Protein AF-A0A7S2TSK8-F1 (afdb_monomer)

Structure (mmCIF, N/CA/C/O backbone):
data_AF-A0A7S2TSK8-F1
#
_entry.id   AF-A0A7S2TSK8-F1
#
loop_
_atom_site.group_PDB
_atom_site.id
_atom_site.type_symbol
_atom_site.label_atom_id
_atom_site.label_alt_id
_atom_site.label_comp_id
_atom_site.label_asym_id
_atom_site.label_entity_id
_atom_site.label_seq_id
_atom_site.pdbx_PDB_ins_code
_atom_site.Cartn_x
_atom_site.Cartn_y
_atom_site.Cartn_z
_atom_site.occupancy
_atom_site.B_iso_or_equiv
_atom_site.auth_seq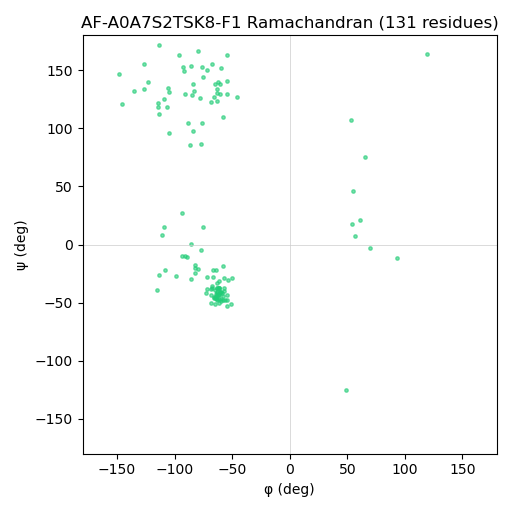_id
_atom_site.auth_comp_id
_atom_site.auth_asym_id
_atom_site.auth_atom_id
_atom_site.pdbx_PDB_model_num
ATOM 1 N N . ASN A 1 1 ? -25.462 -4.572 -5.138 1.00 48.19 1 ASN A N 1
ATOM 2 C CA . ASN A 1 1 ? -25.697 -4.122 -3.753 1.00 48.19 1 ASN A CA 1
ATOM 3 C C . ASN A 1 1 ? -26.073 -5.329 -2.926 1.00 48.19 1 ASN A C 1
ATOM 5 O O . ASN A 1 1 ? -27.246 -5.653 -2.822 1.00 48.19 1 ASN A O 1
ATOM 9 N N . GLU A 1 2 ? -25.060 -6.054 -2.459 1.00 62.75 2 GLU A N 1
ATOM 10 C CA . GLU A 1 2 ? -25.236 -7.119 -1.471 1.00 62.75 2 GLU A CA 1
ATOM 11 C C . GLU A 1 2 ? -25.566 -6.495 -0.109 1.00 62.75 2 GLU A C 1
ATOM 13 O O . GLU A 1 2 ? -25.165 -5.362 0.168 1.00 62.75 2 GLU A O 1
ATOM 18 N N . ASN A 1 3 ? -26.322 -7.225 0.715 1.00 73.81 3 ASN A N 1
ATOM 19 C CA . ASN A 1 3 ? -26.648 -6.834 2.083 1.00 73.81 3 ASN A CA 1
ATOM 20 C C . ASN A 1 3 ? -25.353 -6.643 2.879 1.00 73.81 3 ASN A C 1
ATOM 22 O O . ASN A 1 3 ? -24.655 -7.612 3.177 1.00 73.81 3 ASN A O 1
ATOM 26 N N . VAL A 1 4 ? -25.037 -5.394 3.214 1.00 84.38 4 VAL A N 1
ATOM 27 C CA . VAL A 1 4 ? -23.939 -5.079 4.127 1.00 84.38 4 VAL A CA 1
ATOM 28 C C . VAL A 1 4 ? -24.278 -5.691 5.482 1.00 84.38 4 VAL A C 1
ATOM 30 O O . VAL A 1 4 ? -25.341 -5.431 6.042 1.00 84.38 4 VAL A O 1
ATOM 33 N N . ASN A 1 5 ? -23.386 -6.531 6.001 1.00 92.81 5 ASN A N 1
ATOM 34 C CA . ASN A 1 5 ? -23.503 -7.024 7.364 1.00 92.81 5 ASN A CA 1
ATOM 35 C C . ASN A 1 5 ? -23.069 -5.902 8.321 1.00 92.81 5 ASN A C 1
ATOM 37 O O . ASN A 1 5 ? -21.879 -5.604 8.440 1.00 92.81 5 ASN A O 1
ATOM 41 N N . GLU A 1 6 ? -24.042 -5.259 8.964 1.00 94.12 6 GLU A N 1
ATOM 42 C CA . GLU A 1 6 ? -23.803 -4.106 9.840 1.00 94.12 6 GLU A CA 1
ATOM 43 C C . GLU A 1 6 ? -23.017 -4.462 11.113 1.00 94.12 6 GLU A C 1
ATOM 45 O O . GLU A 1 6 ? -22.267 -3.624 11.611 1.00 94.12 6 GLU A O 1
ATOM 50 N N . GLU A 1 7 ? -23.110 -5.699 11.611 1.00 94.81 7 GLU A N 1
ATOM 51 C CA . GLU A 1 7 ? -22.299 -6.151 12.750 1.00 94.81 7 GLU A CA 1
ATOM 52 C C . GLU A 1 7 ? -20.824 -6.249 12.355 1.00 94.81 7 GLU A C 1
ATOM 54 O O . GLU A 1 7 ? -19.971 -5.621 12.978 1.00 94.81 7 GLU A O 1
ATOM 59 N N . VAL A 1 8 ? -20.532 -6.925 11.239 1.00 91.94 8 VAL A N 1
ATOM 60 C CA . VAL A 1 8 ? -19.163 -7.031 10.707 1.00 91.94 8 VAL A CA 1
ATOM 61 C C . VAL A 1 8 ? -18.599 -5.652 10.372 1.00 91.94 8 VAL A C 1
ATOM 63 O O . VAL A 1 8 ? -17.437 -5.366 10.653 1.00 91.94 8 VAL A O 1
ATOM 66 N N . ARG A 1 9 ? -19.416 -4.764 9.795 1.00 91.56 9 ARG A N 1
ATOM 67 C CA . ARG A 1 9 ? -19.007 -3.386 9.509 1.00 91.56 9 ARG A CA 1
ATOM 68 C C . ARG A 1 9 ? -18.608 -2.652 10.784 1.00 91.56 9 ARG A C 1
ATOM 70 O O . ARG A 1 9 ? -17.575 -1.985 10.798 1.00 91.56 9 ARG A O 1
ATOM 77 N N . LYS A 1 10 ? -19.424 -2.752 11.833 1.00 95.06 10 LYS A N 1
ATOM 78 C CA . LYS A 1 10 ? -19.150 -2.122 13.124 1.00 95.06 10 LYS A CA 1
ATOM 79 C C . LYS A 1 10 ? -17.853 -2.655 13.732 1.00 95.06 10 LYS A C 1
ATOM 81 O O . LYS A 1 10 ? -17.045 -1.853 14.192 1.00 95.06 10 LYS A O 1
ATOM 86 N N . ASP A 1 11 ? -17.620 -3.961 13.667 1.00 93.94 11 ASP A N 1
ATOM 87 C CA . ASP A 1 11 ? -16.391 -4.577 14.177 1.00 93.94 11 ASP A CA 1
ATOM 88 C C . ASP A 1 11 ? -15.149 -4.112 13.408 1.00 93.94 11 ASP A C 1
ATOM 90 O O . ASP A 1 11 ? -14.145 -3.751 14.021 1.00 93.94 11 ASP A O 1
ATOM 94 N N . LEU A 1 12 ? -15.229 -4.026 12.077 1.00 90.94 12 LEU A N 1
ATOM 95 C CA . LEU A 1 12 ? -14.142 -3.503 11.244 1.00 90.94 12 LEU A CA 1
ATOM 96 C C . LEU A 1 12 ? -13.845 -2.028 11.535 1.00 90.94 12 LEU A C 1
ATOM 98 O O . LEU A 1 12 ? -12.680 -1.638 11.591 1.00 90.94 12 LEU A O 1
ATOM 102 N N . LEU A 1 13 ? -14.876 -1.201 11.731 1.00 92.75 13 LEU A N 1
ATOM 103 C CA . LEU A 1 13 ? -14.688 0.206 12.090 1.00 92.75 13 LEU A CA 1
ATOM 104 C C . LEU A 1 13 ? -14.053 0.337 13.477 1.00 92.75 13 LEU A C 1
ATOM 106 O O . LEU A 1 13 ? -13.076 1.065 13.620 1.00 92.75 13 LEU A O 1
ATOM 110 N N . ASN A 1 14 ? -14.542 -0.406 14.472 1.00 94.00 14 ASN A N 1
ATOM 111 C CA . ASN A 1 14 ? -13.949 -0.424 15.811 1.00 94.00 14 ASN A CA 1
ATOM 112 C C . ASN A 1 14 ? -12.481 -0.862 15.772 1.00 94.00 14 ASN A C 1
ATOM 114 O O . ASN A 1 14 ? -11.642 -0.256 16.433 1.00 94.00 14 ASN A O 1
ATOM 118 N N . PHE A 1 15 ? -12.162 -1.878 14.967 1.00 91.12 15 PHE A N 1
ATOM 119 C CA . PHE A 1 15 ? -10.791 -2.313 14.736 1.00 91.12 15 PHE A CA 1
ATOM 120 C C . PHE A 1 15 ? -9.928 -1.187 14.140 1.00 91.12 15 PHE A C 1
ATOM 122 O O . PHE A 1 15 ? -8.851 -0.897 14.658 1.00 91.12 15 PHE A O 1
ATOM 129 N N . MET A 1 16 ? -10.410 -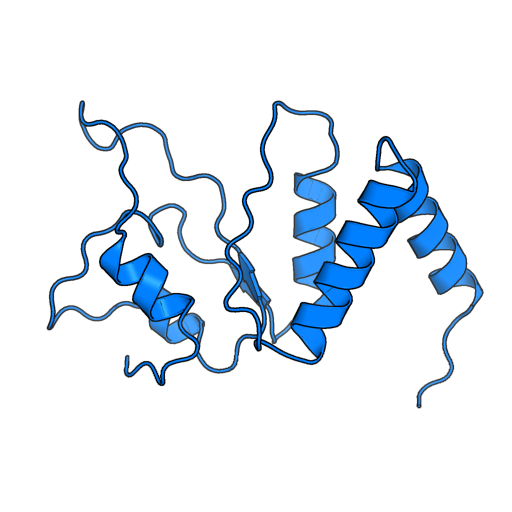0.509 13.095 1.00 90.81 16 MET A N 1
ATOM 130 C CA . MET A 1 16 ? -9.672 0.574 12.435 1.00 90.81 16 MET A CA 1
ATOM 131 C C . MET A 1 16 ? -9.434 1.778 13.351 1.00 90.81 16 MET A C 1
ATOM 133 O O . MET A 1 16 ? -8.312 2.277 13.410 1.00 90.81 16 MET A O 1
ATOM 137 N N .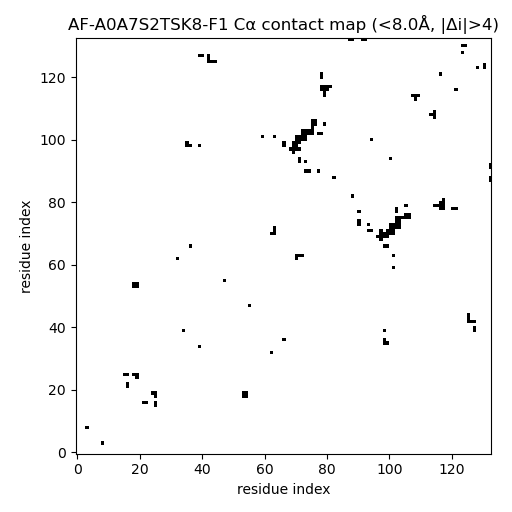 TYR A 1 17 ? -10.461 2.224 14.078 1.00 92.31 17 TYR A N 1
ATOM 138 C CA . TYR A 1 17 ? -10.349 3.350 15.010 1.00 92.31 17 TYR A CA 1
ATOM 139 C C . TYR A 1 17 ? -9.558 3.000 16.274 1.00 92.31 17 TYR A C 1
ATOM 141 O O . TYR A 1 17 ? -8.937 3.881 16.852 1.00 92.31 17 TYR A O 1
ATOM 149 N N . GLY A 1 18 ? -9.554 1.734 16.699 1.00 90.62 18 GLY A N 1
ATOM 150 C CA . GLY A 1 18 ? -8.775 1.283 17.854 1.00 90.62 18 GLY A CA 1
ATOM 151 C C . GLY A 1 18 ? -7.292 1.040 17.560 1.00 90.62 18 GLY A C 1
ATOM 152 O O . GLY A 1 18 ? -6.488 1.019 18.488 1.00 90.62 18 GLY A O 1
ATOM 153 N N . MET A 1 19 ? -6.921 0.829 16.293 1.00 87.12 19 MET A N 1
ATOM 154 C CA . MET A 1 19 ? -5.534 0.567 15.888 1.00 87.12 19 MET A CA 1
ATOM 155 C C . MET A 1 19 ? -4.722 1.848 15.650 1.00 87.12 19 MET A C 1
ATOM 157 O O . MET A 1 19 ? -3.501 1.827 15.794 1.00 87.12 19 MET A O 1
ATOM 161 N N . GLN A 1 20 ? -5.376 2.929 15.229 1.00 86.19 20 GLN A N 1
ATOM 162 C CA . GLN A 1 20 ? -4.721 4.193 14.893 1.00 86.19 20 GLN A CA 1
ATOM 163 C C . GLN A 1 20 ? -4.693 5.134 16.098 1.00 86.19 20 GLN A C 1
ATOM 165 O O . GLN A 1 20 ? -5.553 5.060 16.971 1.00 86.19 20 GLN A O 1
ATOM 170 N N . GLU A 1 21 ? -3.707 6.030 16.140 1.00 85.94 21 GLU A N 1
ATOM 171 C CA . GLU A 1 21 ? -3.565 6.996 17.237 1.00 85.94 21 GLU A CA 1
ATOM 172 C C . GLU A 1 21 ? -4.706 8.020 17.243 1.00 85.94 21 GLU A C 1
ATOM 174 O O . GLU A 1 21 ? -5.209 8.398 18.302 1.00 85.94 21 GLU A O 1
ATOM 179 N N . THR A 1 22 ? -5.145 8.440 16.053 1.00 89.75 22 THR A N 1
ATOM 180 C CA . THR A 1 22 ? -6.214 9.422 15.890 1.00 89.75 22 THR A CA 1
ATOM 181 C C . THR A 1 22 ? -7.325 8.920 14.970 1.00 89.75 22 THR A C 1
ATOM 183 O O . THR A 1 22 ? -7.128 8.088 14.079 1.00 89.75 22 THR A O 1
ATOM 186 N N . GLU A 1 23 ? -8.524 9.480 15.148 1.00 91.75 23 GLU A N 1
ATOM 187 C CA . GLU A 1 23 ? -9.650 9.233 14.241 1.00 91.75 23 GLU A CA 1
ATOM 188 C C . GLU A 1 23 ? -9.339 9.706 12.810 1.00 91.75 23 GLU A C 1
ATOM 190 O O . GLU A 1 23 ? -9.799 9.115 11.831 1.00 91.75 23 GLU A O 1
ATOM 195 N N . GLU A 1 24 ? -8.532 10.760 12.674 1.00 92.50 24 GLU A N 1
ATOM 196 C CA . GLU A 1 24 ? -8.100 11.290 11.384 1.00 92.50 24 GLU A CA 1
ATOM 197 C C . GLU A 1 24 ? -7.243 10.276 10.615 1.00 92.50 24 GLU A C 1
ATOM 199 O O . GLU A 1 24 ? -7.524 10.023 9.442 1.00 92.50 24 GLU A O 1
ATOM 204 N N . ASP A 1 25 ? -6.291 9.618 11.279 1.00 88.31 25 ASP A N 1
ATOM 205 C CA . ASP A 1 25 ? -5.433 8.589 10.675 1.00 88.31 25 ASP A CA 1
ATOM 206 C C . ASP A 1 25 ? -6.230 7.349 10.243 1.00 88.31 25 ASP A C 1
ATOM 208 O O . ASP A 1 25 ? -6.012 6.779 9.162 1.00 88.31 25 ASP A O 1
ATOM 212 N N . ALA A 1 26 ? -7.212 6.946 11.056 1.00 90.25 26 ALA A N 1
ATOM 213 C CA . ALA A 1 26 ? -8.142 5.873 10.711 1.00 90.25 26 ALA A CA 1
ATOM 214 C C . ALA A 1 26 ? -8.989 6.238 9.488 1.00 90.25 26 ALA A C 1
ATOM 216 O O . ALA A 1 26 ? -9.076 5.464 8.527 1.00 90.25 26 ALA A O 1
ATOM 217 N N . ASN A 1 27 ? -9.561 7.442 9.479 1.00 93.12 27 ASN A N 1
ATOM 218 C CA . ASN A 1 27 ? -10.345 7.951 8.359 1.00 93.12 27 ASN A CA 1
ATOM 21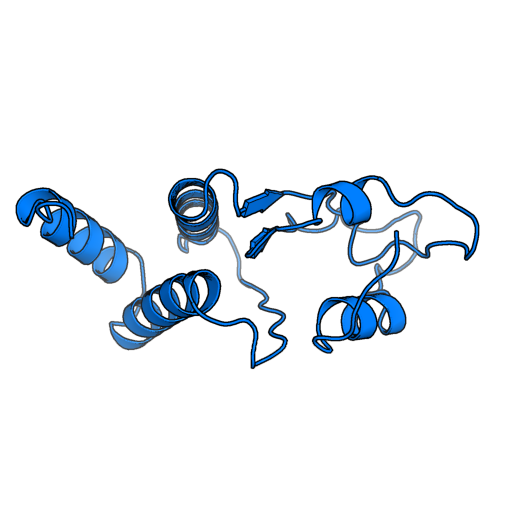9 C C . ASN A 1 27 ? -9.497 8.101 7.088 1.00 93.12 27 ASN A C 1
ATOM 221 O O . ASN A 1 27 ? -9.981 7.810 5.991 1.00 93.12 27 ASN A O 1
ATOM 225 N N . PHE A 1 28 ? -8.237 8.523 7.210 1.00 90.12 28 PHE A N 1
ATOM 226 C CA . PHE A 1 28 ? -7.288 8.590 6.102 1.00 90.12 28 PHE A CA 1
ATOM 227 C C . PHE A 1 28 ? -7.033 7.201 5.512 1.00 90.12 28 PHE A C 1
ATOM 229 O O . PHE A 1 28 ? -7.207 7.004 4.309 1.00 90.12 28 PHE A O 1
ATOM 236 N N . SER A 1 29 ? -6.724 6.217 6.358 1.00 88.19 29 SER A N 1
ATOM 237 C CA . SER A 1 29 ? -6.490 4.828 5.945 1.00 88.19 29 SER A CA 1
ATOM 238 C C . SER A 1 29 ? -7.710 4.207 5.251 1.00 88.19 29 SER A C 1
ATOM 240 O O . SER A 1 29 ? -7.577 3.531 4.231 1.00 88.19 29 SER A O 1
ATOM 242 N N . LEU A 1 30 ? -8.920 4.474 5.754 1.00 90.12 30 LEU A N 1
ATOM 243 C CA . LEU A 1 30 ? -10.172 4.025 5.134 1.00 90.12 30 LEU A CA 1
ATOM 244 C C . LEU A 1 30 ? -10.419 4.688 3.773 1.00 90.12 30 LEU A C 1
ATOM 246 O O . LEU A 1 30 ? -10.764 4.005 2.806 1.00 90.12 30 LEU A O 1
ATOM 250 N N . LYS A 1 31 ? -10.226 6.010 3.672 1.00 89.75 31 LYS A N 1
ATOM 251 C CA . LYS A 1 31 ? -10.347 6.746 2.401 1.00 89.75 31 LYS A CA 1
ATOM 252 C C . LYS A 1 31 ? -9.343 6.248 1.380 1.00 89.75 31 LYS A C 1
ATOM 254 O O . LYS A 1 31 ? -9.657 6.178 0.195 1.00 89.75 31 LYS A O 1
ATOM 259 N N . LEU A 1 32 ? -8.146 5.909 1.832 1.00 87.25 32 LEU A N 1
ATOM 260 C CA . LEU A 1 32 ? -7.114 5.374 0.979 1.00 87.25 32 LEU A CA 1
ATOM 261 C C . LEU A 1 32 ? -7.502 4.012 0.397 1.00 87.25 32 LEU A C 1
ATOM 263 O O . LEU A 1 32 ? -7.463 3.836 -0.823 1.00 87.25 32 LEU A O 1
ATOM 267 N N . LEU A 1 33 ? -7.929 3.084 1.257 1.00 86.62 33 LEU A N 1
ATOM 268 C CA . LEU A 1 33 ? -8.410 1.775 0.828 1.00 86.62 33 LEU A CA 1
ATOM 269 C C . LEU A 1 33 ? -9.563 1.935 -0.168 1.00 86.62 33 LEU A C 1
ATOM 271 O O . LEU A 1 33 ? -9.533 1.353 -1.252 1.00 86.62 33 LEU A O 1
ATOM 275 N N . ALA A 1 34 ? -10.540 2.785 0.162 1.00 88.12 34 ALA A N 1
ATOM 276 C CA . ALA A 1 34 ? -11.661 3.081 -0.719 1.00 88.12 34 ALA A CA 1
ATOM 277 C C . ALA A 1 34 ? -11.186 3.633 -2.072 1.00 88.12 34 ALA A C 1
ATOM 279 O O . ALA A 1 34 ? -11.599 3.127 -3.111 1.00 88.12 34 ALA A O 1
ATOM 280 N N . ASN A 1 35 ? -10.276 4.611 -2.084 1.00 86.19 35 ASN A N 1
ATOM 281 C CA . ASN A 1 35 ? -9.736 5.171 -3.322 1.00 86.19 35 ASN A CA 1
ATOM 282 C C . ASN A 1 35 ? -9.081 4.099 -4.194 1.00 86.19 35 ASN A C 1
ATOM 284 O O . ASN A 1 35 ? -9.398 4.043 -5.381 1.00 86.19 35 ASN A O 1
ATOM 288 N N . SER A 1 36 ? -8.275 3.200 -3.617 1.00 84.12 36 SER A N 1
ATOM 289 C CA . SER A 1 36 ? -7.632 2.115 -4.375 1.00 84.12 36 SER A CA 1
ATOM 290 C C . SER A 1 36 ? -8.642 1.221 -5.113 1.00 84.12 36 SER A C 1
ATOM 292 O O . SER A 1 36 ? -8.355 0.699 -6.187 1.00 84.12 36 SER A O 1
ATOM 294 N N . LEU A 1 37 ? -9.868 1.089 -4.595 1.00 82.12 37 LEU A N 1
ATOM 295 C CA . LEU A 1 37 ? -10.927 0.292 -5.211 1.00 82.12 37 LEU A CA 1
ATOM 296 C C . LEU A 1 37 ? -11.692 1.017 -6.323 1.00 82.12 37 LEU A C 1
ATOM 298 O O . LEU A 1 37 ? -12.323 0.342 -7.133 1.00 82.12 37 LEU A O 1
ATOM 302 N N . PHE A 1 38 ? -11.669 2.346 -6.393 1.00 81.06 38 PHE A N 1
ATOM 303 C CA . PHE A 1 38 ? -12.496 3.085 -7.355 1.00 81.06 38 PHE A CA 1
ATOM 304 C C . PHE A 1 38 ? -11.684 3.841 -8.404 1.00 81.06 38 PHE A C 1
ATOM 306 O O . PHE A 1 38 ? -12.084 3.854 -9.567 1.00 81.06 38 PHE A O 1
ATOM 313 N N . TYR A 1 39 ? -10.552 4.444 -8.030 1.00 76.00 39 TYR A N 1
ATOM 314 C CA . TYR A 1 39 ? -9.797 5.334 -8.913 1.00 76.00 39 TYR A CA 1
ATOM 315 C C . TYR A 1 39 ? -8.291 5.279 -8.638 1.00 76.00 39 TYR A C 1
ATOM 317 O O . TYR A 1 39 ? -7.853 5.207 -7.498 1.00 76.00 39 TYR A O 1
ATOM 325 N N . ASN A 1 40 ? -7.482 5.439 -9.684 1.00 74.69 40 ASN A N 1
ATOM 326 C CA . ASN A 1 40 ? -6.026 5.600 -9.582 1.00 74.69 40 ASN A CA 1
ATOM 327 C C . ASN A 1 40 ? -5.559 7.033 -9.915 1.00 74.69 40 ASN A C 1
ATOM 329 O O . ASN A 1 40 ? -4.374 7.266 -10.138 1.00 74.69 40 ASN A O 1
ATOM 333 N N . LYS A 1 41 ? -6.491 7.999 -9.934 1.00 75.00 41 LYS A N 1
ATOM 334 C CA . LYS A 1 41 ? -6.305 9.377 -10.434 1.00 75.00 41 LYS A CA 1
ATOM 335 C C . LYS A 1 41 ? -5.074 10.100 -9.873 1.00 75.00 41 LYS A C 1
ATOM 337 O O . LYS A 1 41 ? -4.554 11.002 -10.517 1.00 75.00 41 LYS A O 1
ATOM 342 N N . PHE A 1 42 ? -4.666 9.753 -8.660 1.00 78.00 42 PHE A N 1
ATOM 343 C CA . PHE A 1 42 ? -3.665 10.493 -7.904 1.00 78.00 42 PHE A CA 1
ATOM 344 C C . PHE A 1 42 ? -2.234 9.973 -8.070 1.00 78.00 42 PHE A C 1
ATOM 346 O O . PHE A 1 42 ? -1.330 10.646 -7.591 1.00 78.00 42 PHE A O 1
ATOM 353 N N . GLY A 1 43 ? -2.021 8.807 -8.697 1.00 82.62 43 GLY A N 1
ATOM 354 C CA . GLY A 1 43 ? -0.667 8.271 -8.886 1.00 82.62 43 GLY A CA 1
ATOM 355 C C . GLY A 1 43 ? 0.124 8.148 -7.579 1.00 82.62 43 GLY A C 1
ATOM 356 O O . GLY A 1 43 ? 1.247 8.630 -7.475 1.00 82.62 43 GLY A O 1
ATOM 357 N N . LEU A 1 44 ? -0.496 7.597 -6.532 1.00 85.56 44 LEU A N 1
ATOM 358 C CA . LEU A 1 44 ? 0.060 7.652 -5.180 1.00 85.56 44 LEU A CA 1
ATOM 359 C C . LEU A 1 44 ? 1.094 6.554 -4.935 1.00 85.56 44 LEU A C 1
ATOM 361 O O . LEU A 1 44 ? 0.818 5.372 -5.131 1.00 85.56 44 LEU A O 1
ATOM 365 N N . LEU A 1 45 ? 2.236 6.959 -4.381 1.00 88.81 45 LEU A N 1
ATOM 366 C CA . LEU A 1 45 ? 3.120 6.103 -3.598 1.00 88.81 45 LEU A CA 1
ATOM 367 C C . LEU A 1 45 ? 2.944 6.465 -2.125 1.00 88.81 45 LEU A C 1
ATOM 369 O O . LEU A 1 45 ? 3.009 7.639 -1.764 1.00 88.81 45 LEU A O 1
ATOM 373 N N . MET A 1 46 ? 2.752 5.465 -1.272 1.00 88.50 46 MET A N 1
ATOM 374 C CA . MET A 1 46 ? 2.606 5.678 0.164 1.00 88.50 46 MET A CA 1
ATOM 375 C C . MET A 1 46 ? 3.588 4.820 0.921 1.00 88.50 46 MET A C 1
ATOM 377 O O . MET A 1 46 ? 3.720 3.626 0.659 1.00 88.50 46 MET A O 1
ATOM 381 N N . LEU A 1 47 ? 4.246 5.454 1.879 1.00 88.69 47 LEU A N 1
ATOM 382 C CA . LEU A 1 47 ? 5.243 4.827 2.719 1.00 88.69 47 LEU A CA 1
ATOM 383 C C . LEU A 1 47 ? 4.692 4.785 4.140 1.00 88.69 47 LEU A C 1
ATOM 385 O O . LEU A 1 47 ? 4.509 5.823 4.775 1.00 88.69 47 LEU A O 1
ATOM 389 N N . PHE A 1 48 ? 4.413 3.581 4.629 1.00 85.31 48 PHE A N 1
ATOM 390 C CA . PHE A 1 48 ? 4.029 3.366 6.019 1.00 85.31 48 PHE A CA 1
ATOM 391 C C . PHE A 1 48 ? 5.299 3.261 6.861 1.00 85.31 48 PHE A C 1
ATOM 393 O O . PHE A 1 48 ? 5.926 2.208 6.920 1.00 85.31 48 PHE A O 1
ATOM 400 N N . LEU A 1 49 ? 5.689 4.365 7.496 1.00 83.00 49 LEU A N 1
ATOM 401 C CA . LEU A 1 49 ? 6.943 4.469 8.246 1.00 83.00 49 LEU A CA 1
ATOM 402 C C . LEU A 1 49 ? 6.754 4.210 9.754 1.00 83.00 49 LEU A C 1
ATOM 404 O O . LEU A 1 49 ? 5.648 4.234 10.297 1.00 83.00 49 LEU A O 1
ATOM 408 N N . GLY A 1 50 ? 7.859 3.945 10.451 1.00 76.19 50 GLY A N 1
ATOM 409 C CA . GLY A 1 50 ? 7.941 3.866 11.915 1.00 76.19 50 GLY A CA 1
ATOM 410 C C . GLY A 1 50 ? 8.387 2.499 12.435 1.00 76.19 50 GLY A C 1
ATOM 411 O O . GLY A 1 50 ? 8.294 1.496 11.735 1.00 76.19 50 GLY A O 1
ATOM 412 N N . SER A 1 51 ? 8.803 2.433 13.694 1.00 68.69 51 SER A N 1
ATOM 413 C CA . SER A 1 51 ? 9.193 1.184 14.357 1.00 68.69 51 SER A CA 1
ATOM 414 C C . SER A 1 51 ? 7.972 0.375 14.833 1.00 68.69 51 SER A C 1
ATOM 416 O O . SER A 1 51 ? 6.835 0.842 14.749 1.00 68.69 51 SER A O 1
ATOM 418 N N . GLY A 1 52 ? 8.192 -0.894 15.197 1.00 69.94 52 GLY A N 1
ATOM 419 C CA . GLY A 1 52 ? 7.146 -1.896 15.450 1.00 69.94 52 GLY A CA 1
ATOM 420 C C . GLY A 1 52 ? 6.071 -1.501 16.474 1.00 69.94 52 GLY A C 1
ATOM 421 O O . GLY A 1 52 ? 6.242 -0.579 17.260 1.00 69.94 52 GLY A O 1
ATOM 422 N N . GLY A 1 53 ? 4.950 -2.231 16.462 1.00 68.19 53 GLY A N 1
ATOM 423 C CA . GLY A 1 53 ? 3.828 -2.032 17.394 1.00 68.19 53 GLY A CA 1
ATOM 424 C C . GLY A 1 53 ? 2.708 -1.108 16.899 1.00 68.19 53 GLY A C 1
ATOM 425 O O . GLY A 1 53 ? 1.620 -1.141 17.457 1.00 68.19 53 GLY A O 1
ATOM 426 N N . ASN A 1 54 ? 2.909 -0.371 15.802 1.00 73.19 54 ASN A N 1
ATOM 427 C CA . ASN A 1 54 ? 1.962 0.662 15.340 1.00 73.19 54 ASN A CA 1
ATOM 428 C C . ASN A 1 54 ? 0.934 0.163 14.304 1.00 73.19 54 ASN A C 1
ATOM 430 O O . ASN A 1 54 ? 0.545 0.902 13.406 1.00 73.19 54 ASN A O 1
ATOM 434 N N . GLY A 1 55 ? 0.586 -1.126 14.307 1.00 77.44 55 GLY A N 1
ATOM 435 C CA . GLY A 1 55 ? -0.474 -1.657 13.434 1.00 77.44 55 GLY A CA 1
ATOM 436 C C . GLY A 1 55 ? -0.187 -1.717 11.921 1.00 77.44 55 GLY A C 1
ATOM 437 O O . GLY A 1 55 ? -0.999 -2.273 11.189 1.00 77.44 55 GLY A O 1
ATOM 438 N N . LYS A 1 56 ? 0.967 -1.238 11.425 1.00 83.38 56 LYS A N 1
ATOM 439 C CA . LYS A 1 56 ? 1.314 -1.221 9.982 1.00 83.38 56 LYS A CA 1
ATOM 440 C C . LYS A 1 56 ? 1.134 -2.563 9.275 1.00 83.38 56 LYS A C 1
ATOM 442 O O . LYS A 1 56 ? 0.472 -2.632 8.247 1.00 83.38 56 LYS A O 1
ATOM 447 N N . GLY A 1 57 ? 1.704 -3.630 9.838 1.00 85.06 57 GLY A N 1
ATOM 448 C CA . GLY A 1 57 ? 1.598 -4.967 9.252 1.00 85.06 57 GLY A CA 1
ATOM 449 C C . GLY A 1 57 ? 0.150 -5.449 9.177 1.00 85.06 57 GLY A C 1
ATOM 450 O O . GLY A 1 57 ? -0.254 -6.041 8.182 1.00 85.06 57 GLY A O 1
ATOM 451 N N . VAL A 1 58 ? -0.661 -5.120 10.186 1.00 87.50 58 VAL A N 1
ATOM 452 C CA . VAL A 1 58 ? -2.083 -5.479 10.201 1.00 87.50 58 VAL A CA 1
ATOM 453 C C . VAL A 1 58 ? -2.870 -4.645 9.188 1.00 87.50 58 VAL A C 1
ATOM 455 O O . VAL A 1 58 ? -3.722 -5.184 8.488 1.00 87.50 58 VAL A O 1
ATOM 458 N N . LEU A 1 59 ? -2.547 -3.357 9.034 1.00 86.25 59 LEU A N 1
ATOM 459 C CA . LEU A 1 59 ? -3.149 -2.491 8.019 1.00 86.25 59 LEU A CA 1
ATOM 460 C C . LEU A 1 59 ? -2.838 -2.966 6.592 1.00 86.25 59 LEU A C 1
ATOM 462 O O . LEU A 1 59 ? -3.727 -2.958 5.738 1.00 86.25 59 LEU A O 1
ATOM 466 N N . ILE A 1 60 ? -1.595 -3.387 6.340 1.00 86.75 60 ILE A N 1
ATOM 467 C CA . ILE A 1 60 ? -1.166 -3.952 5.054 1.00 86.75 60 ILE A CA 1
ATOM 468 C C . ILE A 1 60 ? -1.889 -5.277 4.794 1.00 86.75 60 ILE A C 1
ATOM 470 O O . ILE A 1 60 ? -2.449 -5.454 3.714 1.00 86.75 60 ILE A O 1
ATOM 474 N N . ALA A 1 61 ? -1.965 -6.164 5.791 1.00 87.75 61 ALA A N 1
ATOM 475 C CA . ALA A 1 61 ? -2.700 -7.422 5.677 1.00 87.75 61 ALA A CA 1
ATOM 476 C C . ALA A 1 61 ? -4.193 -7.186 5.391 1.00 87.75 61 ALA A C 1
ATOM 478 O O . ALA A 1 61 ? -4.777 -7.850 4.535 1.00 87.75 61 ALA A O 1
ATOM 479 N N . LEU A 1 62 ? -4.811 -6.197 6.045 1.00 88.06 62 LEU A N 1
ATOM 480 C CA . LEU A 1 62 ? -6.191 -5.803 5.767 1.00 88.06 62 LEU A CA 1
ATOM 481 C C . LEU A 1 62 ? -6.355 -5.311 4.323 1.00 88.06 62 LEU A C 1
ATOM 483 O O . LEU A 1 62 ? -7.316 -5.698 3.660 1.00 88.06 62 LEU A O 1
ATOM 487 N N . HIS A 1 63 ? -5.425 -4.495 3.818 1.00 86.94 63 HIS A N 1
ATOM 488 C CA . HIS A 1 63 ? -5.436 -4.047 2.422 1.00 86.94 63 HIS A CA 1
ATOM 489 C C . HIS A 1 63 ? -5.296 -5.218 1.446 1.00 86.94 63 HIS A C 1
ATOM 491 O O . HIS A 1 63 ? -6.027 -5.280 0.457 1.00 86.94 63 HIS A O 1
ATOM 497 N N . GLU A 1 64 ? -4.395 -6.159 1.714 1.00 88.19 64 GLU A N 1
ATOM 498 C CA . GLU A 1 64 ? -4.206 -7.348 0.884 1.00 88.19 64 GLU A CA 1
ATOM 499 C C . GLU A 1 64 ? -5.482 -8.203 0.837 1.00 88.19 64 GLU A C 1
ATOM 501 O O . GLU A 1 64 ? -5.957 -8.548 -0.246 1.00 88.19 64 GLU A O 1
ATOM 506 N N . ILE A 1 65 ? -6.107 -8.456 1.992 1.00 88.88 65 ILE A N 1
ATOM 507 C CA . IL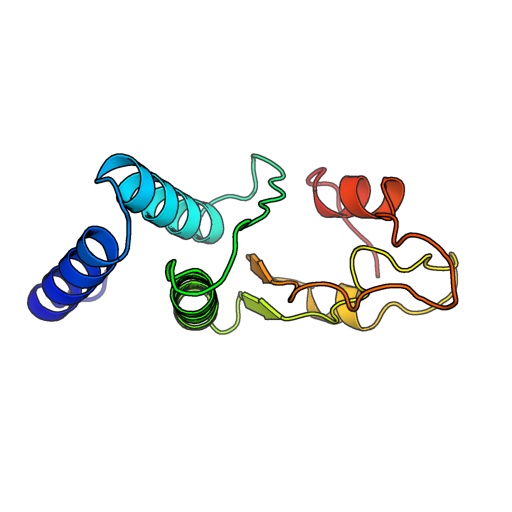E A 1 65 ? -7.363 -9.213 2.086 1.00 88.88 65 ILE A CA 1
ATOM 508 C C . ILE A 1 65 ? -8.499 -8.481 1.359 1.00 88.88 65 ILE A C 1
ATOM 510 O O . ILE A 1 65 ? -9.224 -9.090 0.571 1.00 88.88 65 ILE A O 1
ATOM 514 N N . ALA A 1 66 ? -8.646 -7.175 1.592 1.00 88.50 66 ALA A N 1
ATOM 515 C CA . ALA A 1 66 ? -9.721 -6.370 1.017 1.00 88.50 66 ALA A CA 1
ATOM 516 C C . ALA A 1 66 ? -9.593 -6.211 -0.505 1.00 88.50 66 ALA A C 1
ATOM 518 O O . ALA A 1 66 ? -10.599 -6.193 -1.217 1.00 88.50 66 ALA A O 1
ATOM 519 N N . THR A 1 67 ? -8.367 -6.110 -1.024 1.00 88.62 67 THR A N 1
ATOM 520 C CA . THR A 1 67 ? -8.129 -6.022 -2.471 1.00 88.62 67 THR A CA 1
ATOM 521 C C . THR A 1 67 ? -8.125 -7.389 -3.154 1.00 88.62 67 THR A C 1
ATOM 523 O O . THR A 1 67 ? -8.467 -7.473 -4.338 1.00 88.62 67 THR A O 1
ATOM 526 N N . SER A 1 68 ? -7.835 -8.474 -2.426 1.00 88.50 68 SER A N 1
ATOM 527 C CA . SER A 1 68 ? -7.910 -9.858 -2.904 1.00 88.50 68 SER A CA 1
ATOM 528 C C . SER A 1 68 ? -7.191 -10.019 -4.255 1.00 88.50 68 SER A C 1
ATOM 530 O O . SER A 1 68 ? -6.040 -9.617 -4.408 1.00 88.50 68 SER A O 1
ATOM 532 N N . LYS A 1 69 ? -7.863 -10.539 -5.291 1.00 91.50 69 LYS A N 1
ATOM 533 C CA . LYS A 1 69 ? -7.302 -10.704 -6.645 1.00 91.50 69 LYS A CA 1
ATOM 534 C C . LYS A 1 69 ? -6.807 -9.406 -7.301 1.00 91.50 69 LYS A C 1
ATOM 536 O O . LYS A 1 69 ? -6.040 -9.483 -8.264 1.00 91.50 69 LYS A O 1
ATOM 541 N N . TYR A 1 70 ? -7.244 -8.243 -6.815 1.00 91.56 70 TYR A N 1
ATOM 542 C CA . TYR A 1 70 ? -6.810 -6.928 -7.289 1.00 91.56 70 TYR A CA 1
ATOM 543 C C . TYR A 1 70 ? -5.602 -6.380 -6.517 1.00 91.56 70 TYR A C 1
ATOM 545 O O . TYR A 1 70 ? -5.023 -5.387 -6.953 1.00 91.56 70 TYR A O 1
ATOM 553 N N . GLY A 1 71 ? -5.205 -7.010 -5.412 1.00 92.19 71 GLY A N 1
ATOM 554 C CA . GLY A 1 71 ? -3.942 -6.751 -4.732 1.00 92.19 71 GLY A CA 1
ATOM 555 C C . GLY A 1 71 ? -2.803 -7.571 -5.334 1.00 92.19 71 GLY A C 1
ATOM 556 O O . GLY A 1 71 ? -3.018 -8.641 -5.923 1.00 92.19 71 GLY A O 1
ATOM 557 N N . GLN A 1 72 ? -1.581 -7.061 -5.210 1.00 93.38 72 GLN A N 1
ATOM 558 C CA . GLN A 1 72 ? -0.371 -7.804 -5.534 1.00 93.38 72 GLN A CA 1
ATOM 559 C C . GLN A 1 72 ? 0.769 -7.420 -4.601 1.00 93.38 72 GLN A C 1
ATOM 561 O O . GLN A 1 72 ? 1.199 -6.270 -4.587 1.00 93.38 72 GLN A O 1
ATOM 566 N N . VAL A 1 73 ? 1.302 -8.409 -3.889 1.00 92.12 73 VAL A N 1
ATOM 567 C CA . VAL A 1 73 ? 2.577 -8.281 -3.181 1.00 92.12 73 VAL A CA 1
ATOM 568 C C . VAL A 1 73 ? 3.713 -8.589 -4.158 1.00 92.12 73 VAL A C 1
ATOM 570 O O . VAL A 1 73 ? 3.677 -9.606 -4.857 1.00 92.12 73 VAL A O 1
ATOM 573 N N . VAL A 1 74 ? 4.700 -7.705 -4.249 1.00 92.94 74 VAL A N 1
ATOM 574 C CA . VAL A 1 74 ? 5.884 -7.851 -5.119 1.00 92.94 74 VAL A CA 1
ATOM 575 C C . VAL A 1 74 ? 7.157 -8.005 -4.286 1.00 92.94 74 VAL A C 1
ATOM 577 O O . VAL A 1 74 ? 7.113 -7.881 -3.061 1.00 92.94 74 VAL A O 1
ATOM 580 N N . SER A 1 75 ? 8.287 -8.314 -4.931 1.00 90.44 75 SER A N 1
ATOM 581 C CA . SER A 1 75 ? 9.567 -8.435 -4.226 1.00 90.44 75 SER A CA 1
ATOM 582 C C . SER A 1 75 ? 9.958 -7.137 -3.520 1.00 90.44 75 SER A C 1
ATOM 584 O O . SER A 1 75 ? 9.626 -6.034 -3.959 1.00 90.44 75 SER A O 1
ATOM 586 N N . SER A 1 76 ? 10.714 -7.268 -2.433 1.00 88.00 76 SER A N 1
ATOM 587 C CA . SER A 1 76 ? 11.225 -6.134 -1.659 1.00 88.00 76 SER A CA 1
ATOM 588 C C . SER A 1 76 ? 12.197 -5.264 -2.477 1.00 88.00 76 SER A C 1
ATOM 590 O O . SER A 1 76 ? 12.334 -4.068 -2.229 1.00 88.00 76 SER A O 1
ATOM 592 N N . GLN A 1 77 ? 12.797 -5.819 -3.537 1.00 88.50 77 GLN A N 1
ATOM 593 C CA . GLN A 1 77 ? 13.661 -5.098 -4.474 1.00 88.50 77 GLN A CA 1
ATOM 594 C C . GLN A 1 77 ? 12.897 -4.398 -5.613 1.00 88.50 77 GLN A C 1
ATOM 596 O O . GLN A 1 77 ? 13.521 -3.772 -6.476 1.00 88.50 77 GLN A O 1
ATOM 601 N N . PHE A 1 78 ? 11.561 -4.478 -5.658 1.00 91.25 78 PHE A N 1
ATOM 602 C CA . PHE A 1 78 ? 10.772 -4.001 -6.798 1.00 91.25 78 PHE A CA 1
ATOM 603 C C . PHE A 1 78 ? 10.998 -2.516 -7.118 1.00 91.25 78 PHE A C 1
ATOM 605 O O . PHE A 1 78 ? 11.098 -2.143 -8.290 1.00 91.25 78 PHE A O 1
ATOM 612 N N . LEU A 1 79 ? 11.114 -1.677 -6.082 1.00 91.31 79 LEU A N 1
ATOM 613 C CA . LEU A 1 79 ? 11.256 -0.219 -6.206 1.00 91.31 79 LEU A CA 1
ATOM 614 C C . LEU A 1 79 ? 12.714 0.251 -6.321 1.00 91.31 79 LEU A C 1
ATOM 616 O O . LEU A 1 79 ? 12.957 1.423 -6.609 1.00 91.31 79 LEU A O 1
ATOM 620 N N . THR A 1 80 ? 13.684 -0.630 -6.085 1.00 89.56 80 THR A N 1
ATOM 621 C CA . THR A 1 80 ? 15.115 -0.289 -5.984 1.00 89.56 80 THR A CA 1
ATOM 622 C C .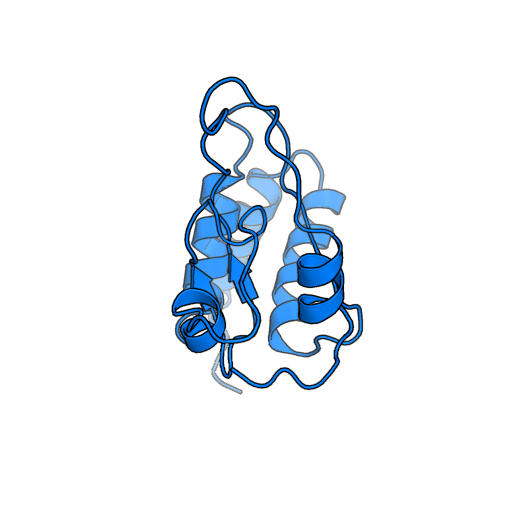 THR A 1 80 ? 15.934 -0.892 -7.122 1.00 89.56 80 THR A C 1
ATOM 624 O O . THR A 1 80 ? 16.936 -0.319 -7.551 1.00 89.56 80 THR A O 1
ATOM 627 N N . SER A 1 81 ? 15.456 -1.996 -7.696 1.00 87.44 81 SER A N 1
ATOM 628 C CA . SER A 1 81 ? 16.092 -2.675 -8.821 1.00 87.44 81 SER A CA 1
ATOM 629 C C . SER A 1 81 ? 16.210 -1.783 -10.057 1.00 87.44 81 SER A C 1
ATOM 631 O O . SER A 1 81 ? 15.269 -1.099 -10.478 1.00 87.44 81 SER A O 1
ATOM 633 N N . LYS A 1 82 ? 17.369 -1.8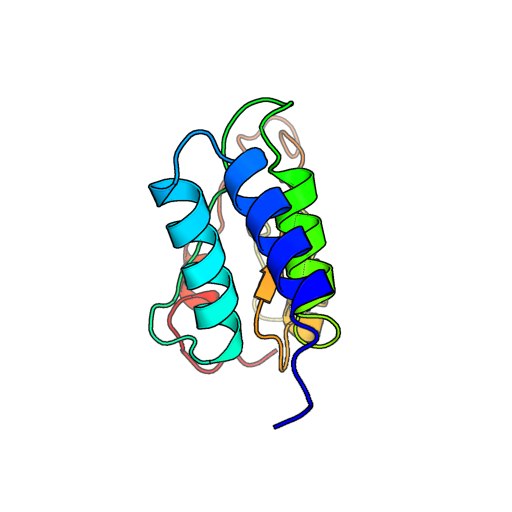51 -10.720 1.00 84.25 82 LYS A N 1
ATOM 634 C CA . LYS A 1 82 ? 17.570 -1.278 -12.057 1.00 84.25 82 LYS A CA 1
ATOM 635 C C . LYS A 1 82 ? 17.185 -2.297 -13.124 1.00 84.25 82 LYS A C 1
ATOM 637 O O . LYS A 1 82 ? 17.942 -3.218 -13.422 1.00 84.25 82 LYS A O 1
ATOM 642 N N . TYR A 1 83 ? 16.027 -2.099 -13.742 1.00 80.88 83 TYR A N 1
ATOM 643 C CA . TYR A 1 83 ? 15.571 -2.938 -14.848 1.00 80.88 83 TYR A CA 1
ATOM 644 C C . TYR A 1 83 ? 16.277 -2.552 -16.152 1.00 80.88 83 TYR A C 1
ATOM 646 O O . TYR A 1 83 ? 16.265 -1.391 -16.563 1.00 80.88 83 TYR A O 1
ATOM 654 N N . ARG A 1 84 ? 16.902 -3.530 -16.817 1.00 80.50 84 ARG A N 1
ATOM 655 C CA . ARG A 1 84 ? 17.453 -3.347 -18.169 1.00 80.50 84 ARG A CA 1
ATOM 656 C C . ARG A 1 84 ? 16.304 -3.343 -19.178 1.00 80.50 84 ARG A C 1
ATOM 658 O O . ARG A 1 84 ? 15.373 -4.122 -19.025 1.00 80.50 84 ARG A O 1
ATOM 665 N N . ALA A 1 85 ? 16.409 -2.537 -20.235 1.00 71.44 85 ALA A N 1
ATOM 666 C CA . ALA A 1 85 ? 15.331 -2.332 -21.213 1.00 71.44 85 ALA A CA 1
ATOM 667 C C . ALA A 1 85 ? 14.760 -3.626 -21.837 1.00 71.44 85 ALA A C 1
ATOM 669 O O . ALA A 1 85 ? 13.577 -3.667 -22.147 1.00 71.44 85 ALA A O 1
ATOM 670 N N . ASN A 1 86 ? 15.575 -4.679 -21.972 1.00 73.50 86 ASN A N 1
ATOM 671 C CA . ASN A 1 86 ? 15.180 -5.951 -22.593 1.00 73.50 86 ASN A CA 1
ATOM 672 C C . ASN A 1 86 ? 15.086 -7.119 -21.596 1.00 73.50 86 ASN A C 1
ATOM 674 O O . ASN A 1 86 ? 14.981 -8.270 -22.013 1.00 73.50 86 ASN A O 1
ATOM 678 N N . ALA A 1 87 ? 15.200 -6.856 -20.291 1.00 81.19 87 ALA A N 1
ATOM 679 C CA . ALA A 1 87 ? 15.069 -7.897 -19.281 1.00 81.19 87 ALA A CA 1
ATOM 680 C C . ALA A 1 87 ? 13.602 -7.995 -18.830 1.00 81.19 87 ALA A C 1
ATOM 682 O O . ALA A 1 87 ? 13.023 -6.968 -18.467 1.00 81.19 87 ALA A O 1
ATOM 683 N N . PRO A 1 88 ? 12.998 -9.197 -18.817 1.00 82.12 88 PRO A N 1
ATOM 684 C CA . PRO A 1 88 ? 11.641 -9.366 -18.319 1.00 82.12 88 PRO A CA 1
ATOM 685 C C . PRO A 1 88 ? 11.567 -9.003 -16.831 1.00 82.12 88 PRO A C 1
ATOM 687 O O . PRO A 1 88 ? 12.397 -9.441 -16.032 1.00 82.12 88 PRO A O 1
ATOM 690 N N . ASN A 1 89 ? 10.555 -8.218 -16.457 1.00 89.06 89 ASN A N 1
ATOM 691 C CA . ASN A 1 89 ? 10.246 -7.895 -15.066 1.00 89.06 89 ASN A CA 1
ATOM 692 C C . ASN A 1 89 ? 9.006 -8.690 -14.635 1.00 89.06 89 ASN A C 1
ATOM 694 O O . ASN A 1 89 ? 7.869 -8.290 -14.892 1.00 89.06 89 ASN A O 1
ATOM 698 N N . SER A 1 90 ? 9.238 -9.839 -14.000 1.00 89.62 90 SER A N 1
ATOM 699 C CA . SER A 1 90 ? 8.175 -10.754 -13.576 1.00 89.62 90 SER A CA 1
ATOM 700 C C . SER A 1 90 ? 7.236 -10.134 -12.541 1.00 89.62 90 SER A C 1
ATOM 702 O O . SER A 1 90 ? 6.043 -10.422 -12.568 1.00 89.62 90 SER A O 1
ATOM 704 N N . ASP A 1 91 ? 7.730 -9.259 -11.665 1.00 91.88 91 ASP A N 1
ATOM 705 C CA . ASP A 1 91 ? 6.890 -8.577 -10.679 1.00 91.88 91 ASP A CA 1
ATOM 706 C C . ASP A 1 91 ? 6.004 -7.518 -11.324 1.00 91.88 91 ASP A C 1
ATOM 708 O O . ASP A 1 91 ? 4.810 -7.471 -11.038 1.00 91.88 91 ASP A O 1
ATOM 712 N N . LEU A 1 92 ? 6.536 -6.747 -12.275 1.00 92.06 92 LEU A N 1
ATOM 713 C CA . LEU A 1 92 ? 5.722 -5.812 -13.052 1.00 92.06 92 LEU A CA 1
ATOM 714 C C . LEU A 1 92 ? 4.639 -6.547 -13.849 1.00 92.06 92 LEU A C 1
ATOM 716 O O . LEU A 1 92 ? 3.509 -6.073 -13.927 1.00 92.06 92 LEU A O 1
ATOM 720 N N . HIS A 1 93 ? 4.954 -7.726 -14.389 1.00 92.31 93 HIS A N 1
ATOM 721 C CA . HIS A 1 93 ? 3.971 -8.551 -15.087 1.00 92.31 93 HIS A CA 1
ATOM 722 C C . HIS A 1 93 ? 2.832 -9.022 -14.161 1.00 92.31 93 HIS A C 1
ATOM 724 O O . HIS A 1 93 ? 1.670 -9.030 -14.564 1.00 92.31 93 HIS A O 1
ATOM 730 N N . LYS A 1 94 ? 3.121 -9.344 -12.892 1.00 92.81 94 LYS A N 1
ATOM 731 C CA . LYS A 1 94 ? 2.083 -9.678 -11.894 1.00 92.81 94 LYS A CA 1
ATOM 732 C C . LYS A 1 94 ? 1.186 -8.484 -11.545 1.00 92.81 94 LYS A C 1
ATOM 734 O O . LYS A 1 94 ? 0.067 -8.690 -11.077 1.00 92.81 94 LYS A O 1
ATOM 739 N N . CYS A 1 95 ? 1.651 -7.255 -11.774 1.00 92.81 95 CYS A N 1
ATOM 740 C CA . CYS A 1 95 ? 0.895 -6.028 -11.514 1.00 92.81 95 CYS A CA 1
ATOM 741 C C . CYS A 1 95 ? -0.175 -5.719 -12.577 1.00 92.81 95 CYS A C 1
ATOM 743 O O . CYS A 1 95 ? -0.962 -4.786 -12.403 1.00 92.81 95 CYS A O 1
ATOM 745 N N . VAL A 1 96 ? -0.259 -6.501 -13.658 1.00 91.38 96 VAL A N 1
ATOM 746 C CA . VAL A 1 96 ? -1.297 -6.332 -14.681 1.00 91.38 96 VAL A CA 1
ATOM 747 C C . VAL A 1 96 ? -2.690 -6.524 -14.064 1.00 91.38 96 VAL A C 1
ATOM 749 O O . VAL A 1 96 ? -2.964 -7.518 -13.391 1.00 91.38 96 VAL A O 1
ATOM 752 N N . ASN A 1 97 ? -3.588 -5.564 -14.312 1.00 90.19 97 ASN A N 1
ATOM 753 C CA . ASN A 1 97 ? -4.958 -5.508 -13.774 1.00 90.19 97 ASN A CA 1
ATOM 754 C C . ASN A 1 97 ? -5.054 -5.425 -12.238 1.00 90.19 97 ASN A C 1
ATOM 756 O O . ASN A 1 97 ? -6.099 -5.746 -11.659 1.00 90.19 97 ASN A O 1
ATOM 760 N N . LYS A 1 98 ? -3.985 -4.983 -11.569 1.00 91.50 98 LYS A N 1
ATOM 761 C CA . LYS A 1 98 ? -3.967 -4.761 -10.121 1.00 91.50 98 LYS A CA 1
ATOM 762 C C . LYS A 1 98 ? -4.341 -3.324 -9.776 1.00 91.50 98 LYS A C 1
ATOM 764 O O . LYS A 1 98 ? -4.113 -2.397 -10.547 1.00 91.50 98 LYS A O 1
ATOM 769 N N . ARG A 1 99 ? -4.955 -3.163 -8.607 1.00 88.94 99 ARG A N 1
ATOM 770 C CA . ARG A 1 99 ? -5.414 -1.889 -8.034 1.00 88.94 99 ARG A CA 1
ATOM 771 C C . ARG A 1 99 ? -4.574 -1.436 -6.846 1.00 88.94 99 ARG A C 1
ATOM 773 O O . ARG A 1 99 ? -4.542 -0.249 -6.543 1.00 88.94 99 ARG A O 1
ATOM 780 N N . ALA A 1 100 ? -3.888 -2.373 -6.201 1.00 89.88 100 ALA A N 1
ATOM 781 C CA . ALA A 1 100 ? -2.923 -2.101 -5.151 1.00 89.88 100 ALA A CA 1
ATOM 782 C C . ALA A 1 100 ? -1.675 -2.954 -5.384 1.00 89.88 100 ALA A C 1
ATOM 784 O O . ALA A 1 100 ? -1.777 -4.160 -5.622 1.00 89.88 100 ALA A O 1
ATOM 785 N N . VAL A 1 101 ? -0.509 -2.318 -5.306 1.00 92.06 101 VAL A N 1
ATOM 786 C CA . VAL A 1 101 ? 0.792 -2.989 -5.308 1.00 92.06 101 VAL A CA 1
ATOM 787 C C . VAL A 1 101 ? 1.417 -2.752 -3.944 1.00 92.06 101 VAL A C 1
ATOM 789 O O . VAL A 1 101 ? 1.577 -1.609 -3.522 1.00 92.06 101 VAL A O 1
ATOM 792 N N . ILE A 1 102 ? 1.724 -3.838 -3.247 1.00 91.44 102 ILE A N 1
ATOM 793 C CA . ILE A 1 102 ? 2.276 -3.831 -1.898 1.00 91.44 102 ILE A CA 1
ATOM 794 C C . ILE A 1 102 ? 3.726 -4.278 -2.006 1.00 91.44 102 ILE A C 1
ATOM 796 O O . ILE A 1 102 ? 4.025 -5.340 -2.555 1.00 91.44 102 ILE A O 1
ATOM 800 N N . VAL A 1 103 ? 4.625 -3.456 -1.482 1.00 90.75 103 VAL A N 1
ATOM 801 C CA . VAL A 1 103 ? 6.052 -3.757 -1.415 1.00 90.75 103 VAL A CA 1
ATOM 802 C C . VAL A 1 103 ? 6.397 -3.876 0.058 1.00 90.75 103 VAL A C 1
ATOM 804 O O . VAL A 1 103 ? 6.210 -2.920 0.810 1.00 90.75 103 VAL A O 1
ATOM 807 N N . ASN A 1 104 ? 6.852 -5.056 0.472 1.00 81.75 104 ASN A N 1
ATOM 808 C CA . ASN A 1 104 ? 7.421 -5.217 1.806 1.00 81.75 104 ASN A CA 1
ATOM 809 C C . ASN A 1 104 ? 8.738 -4.443 1.887 1.00 81.75 104 ASN A C 1
ATOM 811 O O . ASN A 1 104 ? 9.362 -4.199 0.853 1.00 81.75 104 ASN A O 1
ATOM 815 N N . GLU A 1 105 ? 9.141 -4.052 3.098 1.00 76.81 105 GLU A N 1
ATOM 816 C CA . GLU A 1 105 ? 10.367 -3.278 3.301 1.00 76.81 105 GLU A CA 1
ATOM 817 C C . GLU A 1 105 ? 11.536 -3.882 2.503 1.00 76.81 105 GLU A C 1
ATOM 819 O O . GLU A 1 105 ? 11.775 -5.093 2.583 1.00 76.81 105 GLU A O 1
ATOM 824 N N . PRO A 1 106 ? 12.227 -3.068 1.684 1.00 73.19 106 PRO A N 1
ATOM 825 C CA . PRO A 1 106 ? 13.444 -3.494 1.018 1.00 73.19 106 PRO A CA 1
ATOM 826 C C . PRO A 1 106 ? 14.454 -4.026 2.032 1.00 73.19 106 PRO A C 1
ATOM 828 O O . PRO A 1 106 ? 14.608 -3.446 3.105 1.00 73.19 106 PRO A O 1
ATOM 831 N N . GLU A 1 107 ? 15.172 -5.091 1.683 1.00 69.31 107 GLU A N 1
ATOM 832 C CA . GLU A 1 107 ? 16.284 -5.546 2.519 1.00 69.31 107 GLU A CA 1
ATOM 833 C C . GLU A 1 107 ? 17.367 -4.455 2.600 1.00 69.31 107 GLU A C 1
ATOM 835 O O . GLU A 1 107 ? 17.656 -3.769 1.613 1.00 69.31 107 GLU A O 1
ATOM 840 N N . GLU A 1 108 ? 17.942 -4.270 3.792 1.00 63.94 108 GLU A N 1
ATOM 841 C CA . GLU A 1 108 ? 19.010 -3.297 4.016 1.00 63.94 108 GLU A CA 1
ATOM 842 C C . GLU A 1 108 ? 20.254 -3.671 3.195 1.00 63.94 108 GLU A C 1
ATOM 844 O O . GLU A 1 108 ? 20.735 -4.796 3.269 1.00 63.94 108 GLU A O 1
ATOM 849 N N . ASN A 1 109 ? 20.797 -2.691 2.463 1.00 57.41 109 ASN A N 1
ATOM 850 C CA . ASN A 1 109 ? 22.101 -2.707 1.785 1.00 57.41 109 ASN A CA 1
ATOM 851 C C . ASN A 1 109 ? 22.372 -3.892 0.836 1.00 57.41 109 ASN A C 1
ATOM 853 O O . ASN A 1 109 ? 22.754 -4.990 1.233 1.00 57.41 109 ASN A O 1
ATOM 857 N N . GLU A 1 110 ? 22.356 -3.619 -0.469 1.00 57.12 110 GLU A N 1
ATOM 858 C CA . GLU A 1 110 ? 22.864 -4.558 -1.472 1.00 57.12 110 GLU A CA 1
ATOM 859 C C . GLU A 1 110 ? 24.381 -4.340 -1.663 1.00 57.12 110 GLU A C 1
ATOM 861 O O . GLU A 1 110 ? 24.820 -3.579 -2.526 1.00 57.12 110 GLU A O 1
ATOM 866 N N . GLY A 1 111 ? 25.196 -4.978 -0.813 1.00 56.56 111 GLY A N 1
ATOM 867 C CA . GLY A 1 111 ? 26.663 -4.984 -0.921 1.00 56.56 111 GLY A CA 1
ATOM 868 C C . GLY A 1 111 ? 27.325 -3.616 -0.709 1.00 56.56 111 GLY A C 1
ATOM 869 O O . GLY A 1 111 ? 27.780 -2.990 -1.668 1.00 56.56 111 GLY A O 1
ATOM 870 N N . ASP A 1 112 ? 27.390 -3.171 0.550 1.00 56.31 112 ASP A N 1
ATOM 871 C CA . ASP A 1 112 ? 28.028 -1.925 1.026 1.00 56.31 112 ASP A CA 1
ATOM 872 C C . ASP A 1 112 ? 27.532 -0.619 0.373 1.00 56.31 112 ASP A C 1
ATOM 874 O O . ASP A 1 112 ? 28.090 0.455 0.602 1.00 56.31 112 ASP A O 1
ATOM 878 N N . LYS A 1 113 ? 26.476 -0.681 -0.442 1.00 66.31 113 LYS A N 1
ATOM 879 C CA . LYS A 1 113 ? 25.866 0.483 -1.083 1.00 66.31 113 LYS A CA 1
ATOM 880 C C . LYS A 1 113 ? 24.551 0.818 -0.412 1.00 66.31 113 LYS A C 1
ATOM 882 O O . LYS A 1 113 ? 23.708 -0.058 -0.220 1.00 66.31 113 LYS A O 1
ATOM 887 N N . GLU A 1 114 ? 24.368 2.109 -0.147 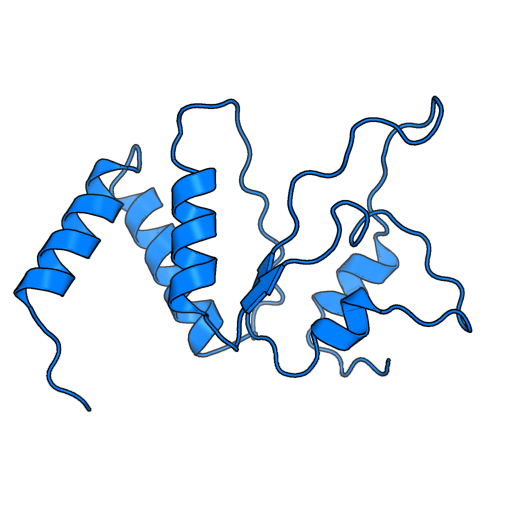1.00 74.50 114 GLU A N 1
ATOM 888 C CA . GLU A 1 114 ? 23.074 2.641 0.257 1.00 74.50 114 GLU A CA 1
ATOM 889 C C . GLU A 1 114 ? 22.013 2.247 -0.768 1.00 74.50 114 GLU A C 1
ATOM 891 O O . GLU A 1 114 ? 22.164 2.440 -1.981 1.00 74.50 114 GLU A O 1
ATOM 896 N N . LEU A 1 115 ? 20.926 1.690 -0.256 1.00 80.75 115 LEU A N 1
ATOM 897 C CA . LEU A 1 115 ? 19.768 1.339 -1.045 1.00 80.75 115 LEU A CA 1
ATOM 898 C C . LEU A 1 115 ? 19.110 2.615 -1.590 1.00 80.75 115 LEU A C 1
ATOM 900 O O . LEU A 1 115 ? 18.765 3.526 -0.839 1.00 80.75 115 LEU A O 1
ATOM 904 N N . GLN A 1 116 ? 18.906 2.671 -2.905 1.00 86.00 116 GLN A N 1
ATOM 905 C CA . GLN A 1 116 ? 18.298 3.822 -3.568 1.00 86.00 116 GLN A CA 1
ATOM 906 C C . GLN A 1 116 ? 17.061 3.410 -4.351 1.00 86.00 116 GLN A C 1
ATOM 908 O O . GLN A 1 116 ? 17.052 2.394 -5.049 1.00 86.00 116 GLN A O 1
ATOM 913 N N . PHE A 1 117 ? 16.026 4.245 -4.293 1.00 89.44 117 PHE A N 1
ATOM 914 C CA . PHE A 1 117 ? 14.881 4.092 -5.174 1.00 89.44 117 PHE A CA 1
ATOM 915 C C . PHE A 1 117 ? 15.274 4.313 -6.633 1.00 89.44 117 PHE A C 1
ATOM 917 O O . PHE A 1 117 ? 15.960 5.275 -6.992 1.00 89.44 117 PHE A O 1
ATOM 924 N N . ASN A 1 118 ? 14.744 3.465 -7.505 1.00 90.50 118 ASN A N 1
ATOM 925 C CA . ASN A 1 118 ? 14.774 3.693 -8.934 1.00 90.50 118 ASN A CA 1
ATOM 926 C C . ASN A 1 118 ? 13.711 4.743 -9.299 1.00 90.50 118 ASN A C 1
ATOM 928 O O . ASN A 1 118 ? 12.575 4.416 -9.637 1.00 90.50 118 ASN A O 1
ATOM 932 N N . ILE A 1 119 ? 14.081 6.024 -9.218 1.00 90.56 119 ILE A N 1
ATOM 933 C CA . ILE A 1 119 ? 13.159 7.157 -9.407 1.00 90.56 119 ILE A CA 1
ATOM 934 C C . ILE A 1 119 ? 12.453 7.132 -10.769 1.00 90.56 119 ILE A C 1
ATOM 936 O O . ILE A 1 119 ? 11.277 7.480 -10.850 1.00 90.56 119 ILE A O 1
ATOM 940 N N . SER A 1 120 ? 13.139 6.725 -11.842 1.00 89.38 120 SER A N 1
ATOM 941 C CA . SER A 1 120 ? 12.510 6.645 -13.166 1.00 89.38 120 SER A CA 1
ATOM 942 C C . SER A 1 120 ? 11.459 5.540 -13.224 1.00 89.38 120 SER A C 1
ATOM 944 O O . SER A 1 120 ? 10.402 5.735 -13.819 1.00 89.38 120 SER A O 1
ATOM 946 N N . PHE A 1 121 ? 11.717 4.406 -12.570 1.00 90.31 121 PHE A N 1
ATOM 947 C CA . PHE A 1 121 ? 10.738 3.335 -12.451 1.00 90.31 121 PHE A CA 1
ATOM 948 C C . PHE A 1 121 ? 9.554 3.731 -11.568 1.00 90.31 121 PHE A C 1
ATOM 950 O O . PHE A 1 121 ? 8.421 3.494 -11.971 1.00 90.31 121 PHE A O 1
ATOM 957 N N . LEU A 1 122 ? 9.801 4.381 -10.424 1.00 90.56 122 LEU A N 1
ATOM 958 C CA . LEU A 1 122 ? 8.742 4.893 -9.551 1.00 90.56 122 LEU A CA 1
ATOM 959 C C . LEU A 1 122 ? 7.783 5.800 -10.315 1.00 90.56 122 LEU A C 1
ATOM 961 O O . LEU A 1 122 ? 6.594 5.516 -10.346 1.00 90.56 122 LEU A O 1
ATOM 965 N N . LYS A 1 123 ? 8.313 6.817 -11.004 1.00 88.81 123 LYS A N 1
ATOM 966 C CA . LYS A 1 123 ? 7.511 7.710 -11.849 1.00 88.81 123 LYS A CA 1
ATOM 967 C C . LYS A 1 123 ? 6.701 6.930 -12.876 1.00 88.81 123 LYS A C 1
ATOM 969 O O . LYS A 1 123 ? 5.492 7.087 -12.954 1.00 88.81 123 LYS A O 1
ATOM 974 N N . LYS A 1 124 ? 7.341 5.994 -13.585 1.00 88.94 124 LYS A N 1
ATOM 975 C CA . LYS A 1 124 ? 6.664 5.152 -14.578 1.00 88.94 124 LYS A CA 1
ATOM 976 C C . LYS A 1 124 ? 5.454 4.412 -13.995 1.00 88.94 124 LYS A C 1
ATOM 978 O O . LYS A 1 124 ? 4.435 4.334 -14.668 1.00 88.94 124 LYS A O 1
ATOM 983 N N . ILE A 1 125 ? 5.565 3.846 -12.790 1.00 88.62 125 ILE A N 1
ATOM 984 C CA . ILE A 1 125 ? 4.470 3.075 -12.175 1.00 88.62 125 ILE A CA 1
ATOM 985 C C . ILE A 1 125 ? 3.423 3.949 -11.473 1.00 88.62 125 ILE A C 1
ATOM 987 O O . ILE A 1 125 ? 2.318 3.470 -11.226 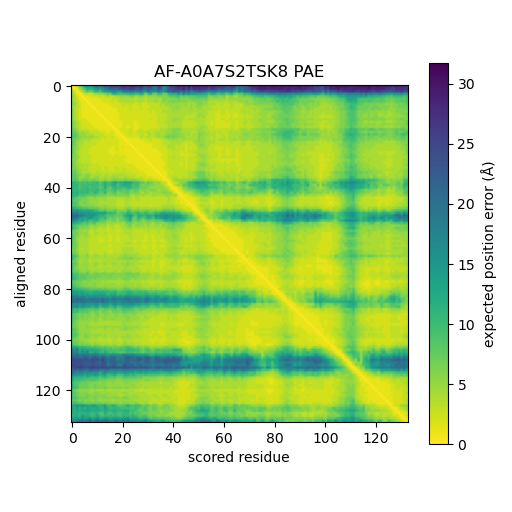1.00 88.62 125 ILE A O 1
ATOM 991 N N . THR A 1 126 ? 3.738 5.210 -11.168 1.00 89.56 126 THR A N 1
ATOM 992 C CA . THR A 1 126 ? 2.809 6.149 -10.524 1.00 89.56 126 THR A CA 1
ATOM 993 C C . THR A 1 126 ? 2.118 7.101 -11.497 1.00 89.56 126 THR A C 1
ATOM 995 O O . THR A 1 126 ? 0.997 7.510 -11.220 1.00 89.56 126 THR A O 1
ATOM 998 N N . ASP A 1 127 ? 2.717 7.429 -12.644 1.00 84.19 127 ASP A N 1
ATOM 999 C CA . ASP A 1 127 ? 2.283 8.535 -13.520 1.00 84.19 127 ASP A CA 1
ATOM 1000 C C . ASP A 1 127 ? 1.011 8.250 -14.349 1.00 84.19 127 ASP A C 1
ATOM 1002 O O . ASP A 1 127 ? 0.677 8.992 -15.265 1.00 84.19 127 ASP A O 1
ATOM 1006 N N . ASN A 1 128 ? 0.240 7.212 -14.005 1.00 78.19 128 ASN A N 1
ATOM 1007 C CA . ASN A 1 128 ? -1.002 6.802 -14.684 1.00 78.19 128 ASN A CA 1
ATOM 1008 C C . ASN A 1 128 ? -0.855 6.578 -16.207 1.00 78.19 128 ASN A C 1
ATOM 1010 O O . ASN A 1 128 ? -1.846 6.524 -16.939 1.00 78.19 128 ASN A O 1
ATOM 1014 N N . ASP A 1 129 ? 0.383 6.424 -16.670 1.00 81.88 129 ASP A N 1
ATOM 1015 C CA . ASP A 1 129 ? 0.718 6.088 -18.042 1.00 81.88 129 ASP A CA 1
ATOM 1016 C C . ASP A 1 129 ? 0.471 4.601 -18.313 1.00 81.88 129 ASP A C 1
ATOM 1018 O O . ASP A 1 129 ? 0.561 3.741 -17.431 1.00 81.88 129 ASP A O 1
ATOM 1022 N N . ALA A 1 130 ? 0.189 4.273 -19.573 1.00 82.94 130 ALA A N 1
ATOM 1023 C CA . ALA A 1 130 ? 0.111 2.886 -20.002 1.00 82.94 130 ALA A CA 1
ATOM 1024 C C . ALA A 1 130 ? 1.507 2.243 -19.969 1.00 82.94 130 ALA A C 1
ATOM 1026 O O . ALA A 1 130 ? 2.441 2.692 -20.636 1.00 82.94 130 ALA A O 1
ATOM 1027 N N . ILE A 1 131 ? 1.640 1.151 -19.217 1.00 85.50 131 ILE A N 1
ATOM 1028 C CA . ILE A 1 131 ? 2.901 0.425 -19.062 1.00 85.50 131 ILE A CA 1
ATOM 1029 C C . ILE A 1 131 ? 2.836 -0.879 -19.852 1.00 85.50 131 ILE A C 1
ATOM 1031 O O . ILE A 1 131 ? 2.036 -1.760 -19.547 1.00 85.50 131 ILE A O 1
ATOM 1035 N N . SER A 1 132 ? 3.724 -1.031 -20.833 1.00 79.50 132 SER A N 1
ATOM 1036 C CA . SER A 1 132 ? 3.996 -2.320 -21.469 1.00 79.50 132 SER A CA 1
ATOM 1037 C C . SER A 1 132 ? 5.009 -3.120 -20.644 1.00 79.50 132 SER A C 1
ATOM 1039 O O . SER A 1 132 ? 6.002 -2.556 -20.159 1.00 79.50 132 SER A O 1
ATOM 1041 N N . CYS A 1 133 ? 4.759 -4.420 -20.505 1.00 70.88 133 CYS A N 1
ATOM 1042 C CA . CYS A 1 133 ? 5.615 -5.392 -19.829 1.00 70.88 133 CYS A CA 1
ATOM 1043 C C . CYS A 1 133 ? 5.930 -6.577 -20.741 1.00 70.88 133 CYS A C 1
ATOM 1045 O O . CYS A 1 133 ? 5.116 -6.851 -21.653 1.00 70.88 133 CYS A O 1
#

Organism: NCBI:txid641309

Foldseek 3Di:
DPDPPVVVVVVVLCVLCVLAPHPVVSVVLVVVLVCLVPHLVQLDDDDDDDDPDRCPVVSVVVSCVSQPLQEEEAELCQFQDDDDPPDDDVRVVSNVNHSYYDHDHRDADDDPDGGDGPVVVSCVSRVPDDDDD

Mean predicted aligned error: 6.24 Å

Radius of gyration: 16.81 Å; Cα contacts (8 Å, |Δi|>4): 100; chains: 1; bounding box: 55×22×40 Å

Sequence (133 aa):
NENVNEEVRKDLLNFMYGMQETEEDANFSLKLLANSLFYNKFGLLMLFLGSGGNGKGVLIALHEIATSKYGQVVSSQFLTSKYRANAPNSDLHKCVNKRAVIVNEPEENEGDKELQFNISFLKKITDNDAISC

Nearest PDB structures (foldseek):
  8wh0-assembly1_B  TM=7.628E-01  e=7.563E-03  Monkeypox virus
  8xj8-assembly1_A  TM=7.567E-01  e=8.053E-03  Monkeypox virus
  8hwh-assembly1_A  TM=6.985E-01  e=6.266E-03  Monkeypox virus
  5txv-assembly3_R  TM=4.367E-01  e=1.666E+00  Escherichia coli K-12
  1ofh-assembly1_A  TM=4.574E-01  e=3.536E+00  Haemophilus influenzae Rd KW20

pLDDT: mean 84.66, std 9.18, range [48.19, 95.06]

Solvent-accessible surface area (backbone atoms only — not comparable to full-atom values): 8341 Å² total; per-residue (Å²): 136,77,86,76,58,63,66,62,51,51,51,53,49,53,52,44,49,69,56,34,97,39,67,65,58,26,51,48,54,51,51,48,56,52,38,44,76,76,52,68,90,78,38,79,84,84,81,92,79,82,72,88,90,66,47,59,69,58,54,50,50,50,48,42,63,74,41,42,91,28,31,36,79,44,56,40,53,65,60,44,53,85,80,52,97,88,56,87,55,70,58,63,53,64,48,63,86,43,55,44,79,46,66,53,80,55,76,81,50,77,79,96,36,84,76,52,73,28,61,71,58,52,46,57,76,24,67,77,56,92,78,88,123

Secondary structure (DSSP, 8-state):
-----HHHHHHHHHHHHHHSSSHHHHHHHHHHHHHHHH--TT-------SSTTSSHHHHHHHHHHHHGGGEEEE-TTTTT----TTS--HHHHHTTT-SEEEEPPPPS-SSSS-----HHHHHHHHS------